Protein 2WW7 (pdb70)

B-factor: mean 8.44, std 6.2, range [2.0, 91.47]

Solvent-accessible surface area: 9216 Å² total

Structure (mmCIF, N/CA/C/O backbone):
data_2WW7
#
_entry.id   2WW7
#
_cell.length_a   27.730
_cell.length_b   28.500
_cell.length_c   48.755
_cell.angle_alpha   77.25
_cell.angle_beta   88.00
_cell.angle_gamma   69.45
#
_symmetry.space_group_name_H-M   'P 1'
#
loop_
_entity.id
_entity.type
_entity.pdbx_description
1 polymer FIBRITIN
2 water water
#
loop_
_atom_site.group_PDB
_atom_site.id
_atom_site.type_symbol
_atom_site.label_atom_id
_atom_site.label_alt_id
_atom_site.label_comp_id
_atom_site.label_asym_id
_atom_site.label_entity_id
_atom_site.label_seq_id
_atom_site.pdbx_PDB_ins_code
_atom_site.Cartn_x
_atom_site.Cartn_y
_atom_site.Cartn_z
_atom_site.occupancy
_atom_site.B_iso_or_equiv
_atom_site.auth_seq_id
_atom_site.auth_comp_id
_atom_site.auth_asym_id
_atom_site.auth_atom_id
_atom_site.pdbx_PDB_model_num
ATOM 51 N N . ILE A 1 2 ? 29.649 15.567 42.978 1.00 7.15 3 ILE A N 1
ATOM 52 C CA A ILE A 1 2 ? 29.469 16.875 43.600 0.50 6.05 3 ILE A CA 1
ATOM 53 C CA B ILE A 1 2 ? 29.510 16.844 43.672 0.50 6.52 3 ILE A CA 1
ATOM 54 C C . ILE A 1 2 ? 30.661 17.686 43.140 1.00 6.74 3 ILE A C 1
ATOM 55 O O . ILE A 1 2 ? 31.822 17.285 43.278 1.00 7.72 3 ILE A O 1
ATOM 85 N N . PRO A 1 3 ? 30.385 18.879 42.589 1.00 6.14 4 PRO A N 1
ATOM 86 C CA . PRO A 1 3 ? 31.454 19.764 42.136 1.00 6.05 4 PRO A CA 1
ATOM 87 C C . PRO A 1 3 ? 32.034 20.604 43.277 1.00 5.79 4 PRO A C 1
ATOM 88 O O . PRO A 1 3 ? 31.573 20.569 44.414 1.00 6.39 4 PRO A O 1
ATOM 99 N N . GLU A 1 4 ? 33.068 21.377 42.977 1.00 5.61 5 GLU A N 1
ATOM 100 C CA A GLU A 1 4 ? 33.592 22.323 43.947 0.90 5.09 5 GLU A CA 1
ATOM 101 C CA B GLU A 1 4 ? 33.625 22.318 43.947 0.10 6.70 5 GLU A CA 1
ATOM 102 C C . GLU A 1 4 ? 32.563 23.393 44.214 1.00 5.33 5 GLU A C 1
ATOM 103 O O . GLU A 1 4 ? 31.746 23.699 43.353 1.00 6.53 5 GLU A O 1
ATOM 124 N N . ALA A 1 5 ? 32.584 23.968 45.408 1.00 4.65 6 ALA A N 1
ATOM 125 C CA . ALA A 1 5 ? 31.781 25.129 45.737 1.00 4.42 6 ALA A CA 1
ATOM 126 C C . ALA A 1 5 ? 32.369 26.319 44.994 1.00 5.00 6 ALA A C 1
ATOM 127 O O . ALA A 1 5 ? 33.504 26.296 44.528 1.00 5.61 6 ALA A O 1
ATOM 134 N N . PRO A 1 6 ? 31.589 27.404 44.900 1.00 5.62 7 PRO A N 1
ATOM 135 C CA . PRO A 1 6 ? 32.160 28.650 44.361 1.00 6.60 7 PRO A CA 1
ATOM 136 C C . PRO A 1 6 ? 33.429 29.045 45.134 1.00 7.22 7 PRO A C 1
ATOM 137 O O . PRO A 1 6 ? 33.395 29.017 46.350 1.00 6.71 7 PRO A O 1
ATOM 148 N N . ARG A 1 7 ? 34.530 29.407 44.463 1.00 8.40 8 ARG A N 1
ATOM 149 C CA . ARG A 1 7 ? 35.829 29.656 45.093 1.00 8.19 8 ARG A CA 1
ATOM 150 C C . ARG A 1 7 ? 35.816 31.149 45.450 1.00 9.20 8 ARG A C 1
ATOM 151 O O . ARG A 1 7 ? 36.437 31.952 44.762 1.00 11.79 8 ARG A O 1
ATOM 172 N N A ASP A 1 8 ? 35.247 31.435 46.611 0.50 5.26 9 ASP A N 1
ATOM 173 N N B ASP A 1 8 ? 34.947 31.581 46.376 0.50 14.60 9 ASP A N 1
ATOM 174 C CA A ASP A 1 8 ? 35.080 32.811 47.026 0.50 4.49 9 ASP A CA 1
ATOM 175 C CA B ASP A 1 8 ? 34.450 32.900 46.820 0.50 11.48 9 ASP A CA 1
ATOM 176 C C A ASP A 1 8 ? 35.312 33.026 48.514 0.50 4.58 9 ASP A C 1
ATOM 177 C C B ASP A 1 8 ? 34.609 33.367 48.271 0.50 10.83 9 ASP A C 1
ATOM 178 O O A ASP A 1 8 ? 34.934 34.083 49.040 0.50 5.22 9 ASP A O 1
ATOM 179 O O B ASP A 1 8 ? 34.066 34.365 48.774 0.50 10.80 9 ASP A O 1
ATOM 216 N N . GLN A 1 10 ? 33.715 31.911 50.988 1.00 8.25 11 GLN A N 1
ATOM 217 C CA A GLN A 1 10 ? 32.521 31.766 51.820 0.65 6.51 11 GLN A CA 1
ATOM 218 C CA B GLN A 1 10 ? 32.544 31.746 51.839 0.35 7.60 11 GLN A CA 1
ATOM 219 C C . GLN A 1 10 ? 32.176 30.288 52.008 1.00 4.89 11 GLN A C 1
ATOM 220 O O . GLN A 1 10 ? 32.447 29.452 51.145 1.00 6.08 11 GLN A O 1
ATOM 246 N N . ALA A 1 11 ? 31.557 29.975 53.138 1.00 4.67 12 ALA A N 1
ATOM 247 C CA . ALA A 1 11 ? 31.146 28.610 53.446 1.00 4.18 12 ALA A CA 1
ATOM 248 C C . ALA A 1 11 ? 29.823 28.254 52.789 1.00 3.40 12 ALA A C 1
ATOM 249 O O . ALA A 1 11 ? 28.865 29.045 52.825 1.00 4.17 12 ALA A O 1
ATOM 256 N N . TYR A 1 12 ? 29.767 27.025 52.265 1.00 3.29 13 TYR A N 1
ATOM 257 C CA . TYR A 1 12 ? 28.617 26.462 51.593 1.00 3.54 13 TYR A CA 1
ATOM 258 C C . TYR A 1 12 ? 28.217 25.149 52.233 1.00 3.31 13 TYR A C 1
ATOM 259 O O . TYR A 1 12 ? 29.041 24.381 52.713 1.00 3.79 13 TYR A O 1
ATOM 277 N N . VAL A 1 13 ? 26.919 24.890 52.159 1.00 3.50 14 VAL 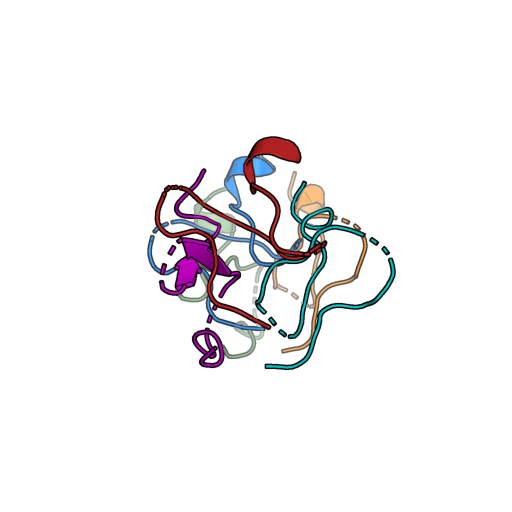A N 1
ATOM 278 C CA . VAL A 1 13 ? 26.307 23.617 52.508 1.00 3.71 14 VAL A CA 1
ATOM 279 C C . VAL A 1 13 ? 25.551 23.093 51.298 1.00 3.43 14 VAL A C 1
ATOM 280 O O . VAL A 1 13 ? 25.341 23.787 50.310 1.00 3.61 14 VAL A O 1
ATOM 293 N N . ARG A 1 14 ? 25.132 21.837 51.355 1.00 3.82 15 ARG A N 1
ATOM 294 C CA A ARG A 1 14 ? 24.424 21.232 50.237 0.70 3.44 15 ARG A CA 1
ATOM 295 C CA B ARG A 1 14 ? 24.439 21.199 50.254 0.30 4.00 15 ARG A CA 1
ATOM 296 C C . ARG A 1 14 ? 22.931 21.373 50.452 1.00 3.54 15 ARG A C 1
ATOM 297 O O . ARG A 1 14 ? 22.419 21.050 51.515 1.00 4.83 15 ARG A O 1
ATOM 337 N N . LYS A 1 15 ? 22.227 21.851 49.444 1.00 3.65 16 LYS A N 1
ATOM 338 C CA A LYS A 1 15 ? 20.767 22.003 49.469 0.70 3.23 16 LYS A CA 1
ATOM 339 C CA B LYS A 1 15 ? 20.769 22.043 49.443 0.30 5.08 16 LYS A CA 1
ATOM 340 C C . LYS A 1 15 ? 20.317 21.289 48.194 1.00 3.52 16 LYS A C 1
ATOM 341 O O . LYS A 1 15 ? 20.540 21.764 47.087 1.00 4.15 16 LYS A O 1
ATOM 402 N N . GLU A 1 18 ? 22.719 21.339 44.917 1.00 4.13 19 GLU A N 1
ATOM 403 C CA . GLU A 1 18 ? 23.417 22.592 44.750 1.00 4.10 19 GLU A CA 1
ATOM 404 C C . GLU A 1 18 ? 24.147 22.966 46.022 1.00 3.74 19 GLU A C 1
ATOM 405 O O . GLU A 1 18 ? 23.819 22.561 47.132 1.00 4.72 19 GLU A O 1
ATOM 417 N N . TRP A 1 19 ? 25.167 23.811 45.862 1.00 4.42 20 TRP A N 1
ATOM 418 C CA . TRP A 1 19 ? 25.852 24.459 46.971 1.00 4.19 20 TRP A CA 1
ATOM 419 C C . TRP A 1 19 ? 25.175 25.801 47.258 1.00 4.03 20 TRP A C 1
ATOM 420 O O . TRP A 1 19 ? 25.027 26.627 46.352 1.00 5.36 20 TRP A O 1
ATOM 441 N N . VAL A 1 20 ? 24.808 26.038 48.518 1.00 3.18 21 VAL A N 1
ATOM 442 C CA . VAL A 1 20 ? 24.133 27.250 48.957 1.00 3.88 21 VAL A CA 1
ATOM 443 C C . VAL A 1 20 ? 24.855 27.768 50.188 1.00 3.32 21 VAL A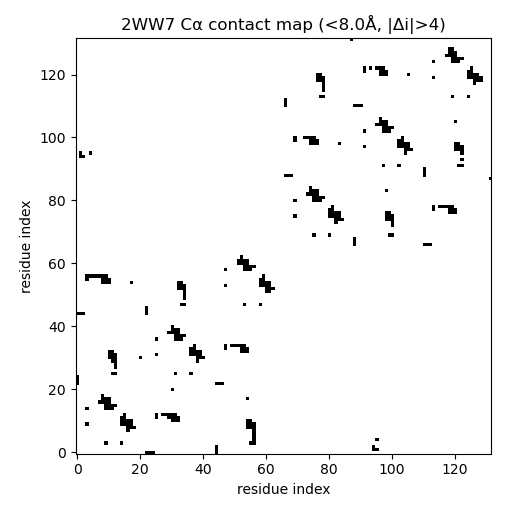 C 1
ATOM 444 O O . VAL A 1 20 ? 25.281 27.004 51.052 1.00 3.42 21 VAL A O 1
ATOM 457 N N . LEU A 1 21 ? 24.989 29.081 50.298 1.00 3.52 22 LEU A N 1
ATOM 458 C CA . LEU A 1 21 ? 25.737 29.676 51.391 1.00 3.73 22 LEU A CA 1
ATOM 459 C C . LEU A 1 21 ? 25.190 29.243 52.761 1.00 3.92 22 LEU A C 1
ATOM 460 O O . LEU A 1 21 ? 23.999 29.335 53.033 1.00 3.75 22 LEU A O 1
ATOM 476 N N . LEU A 1 22 ? 26.104 28.882 53.649 1.00 3.50 23 LEU A N 1
ATOM 477 C CA . LEU A 1 22 ? 25.764 28.574 55.030 1.00 3.72 23 LEU A CA 1
ATOM 478 C C . LEU A 1 22 ? 24.967 29.693 55.667 1.00 3.79 23 LEU A C 1
ATOM 479 O O . LEU A 1 22 ? 24.005 29.447 56.393 1.00 4.08 23 LEU A O 1
ATOM 495 N N . SER A 1 23 ? 25.375 30.934 55.435 1.00 3.97 24 SER A N 1
ATOM 496 C CA . SER A 1 23 ? 24.748 32.093 56.052 1.00 5.23 24 SER A CA 1
ATOM 497 C C . SER A 1 23 ? 23.255 32.203 55.757 1.00 6.00 24 SER A C 1
ATOM 498 O O . SER A 1 23 ? 22.528 32.756 56.581 1.00 8.51 24 SER A O 1
ATOM 506 N N . THR A 1 24 ? 22.805 31.638 54.637 1.00 4.43 25 THR A N 1
ATOM 507 C CA . THR A 1 24 ? 21.412 31.743 54.248 1.00 4.93 25 THR A CA 1
ATOM 508 C C . THR A 1 24 ? 20.503 30.863 55.096 1.00 4.84 25 THR A C 1
ATOM 509 O O . THR A 1 24 ? 19.285 30.947 54.923 1.00 5.53 25 THR A O 1
ATOM 520 N N . PHE A 1 25 ? 21.063 30.034 55.976 1.00 4.39 26 PHE A N 1
ATOM 521 C CA . PHE A 1 25 ? 20.295 29.114 56.794 1.00 4.60 26 PHE A CA 1
ATOM 522 C C . PHE A 1 25 ? 20.354 29.471 58.267 1.00 4.79 26 PHE A C 1
ATOM 523 O O . PHE A 1 25 ? 19.628 28.894 59.073 1.00 7.18 26 PHE A O 1
ATOM 540 N N . LEU A 1 26 ? 21.213 30.391 58.680 1.00 4.55 27 LEU A N 1
ATOM 541 C CA . LEU A 1 26 ? 21.467 30.668 60.089 1.00 4.45 27 LEU A CA 1
ATOM 542 C C . LEU A 1 26 ? 20.601 31.783 60.664 1.00 5.11 27 LEU A C 1
ATOM 543 O O . LEU A 1 26 ? 20.792 32.062 61.852 1.00 5.18 27 LEU A O 1
ATOM 588 N N . ILE B 1 2 ? 31.900 10.942 46.674 1.00 6.55 3 ILE B N 1
ATOM 589 C CA A ILE B 1 2 ? 30.884 11.448 47.571 0.70 4.80 3 ILE B CA 1
ATOM 590 C CA B ILE B 1 2 ? 30.878 11.470 47.568 0.30 6.73 3 ILE B CA 1
ATOM 591 C C . ILE B 1 2 ? 29.545 11.537 46.856 1.00 5.18 3 ILE B C 1
ATOM 592 O O . ILE B 1 2 ? 29.443 12.132 45.792 1.00 6.07 3 ILE B O 1
ATOM 622 N N . PRO B 1 3 ? 28.506 10.953 47.452 1.00 5.27 4 PRO B N 1
ATOM 623 C CA . PRO B 1 3 ? 27.187 10.970 46.854 1.00 5.99 4 PRO B CA 1
ATOM 624 C C . PRO B 1 3 ? 26.405 12.236 47.196 1.00 5.15 4 PRO B C 1
ATOM 625 O O . PRO B 1 3 ? 26.745 12.985 48.100 1.00 6.41 4 PRO B O 1
ATOM 636 N N . GLU B 1 4 ? 25.332 12.443 46.441 1.00 7.35 5 GLU B N 1
ATOM 637 C CA A GLU B 1 4 ? 24.428 13.573 46.657 0.70 6.81 5 GLU B CA 1
ATOM 638 C CA B GLU B 1 4 ? 24.467 13.600 46.671 0.30 7.09 5 GLU B CA 1
ATOM 639 C C . GLU B 1 4 ? 23.665 13.460 47.969 1.00 6.35 5 GLU B C 1
ATOM 640 O O . GLU B 1 4 ? 23.391 12.380 48.483 1.00 8.47 5 GLU B O 1
ATOM 662 N N . ALA B 1 5 ? 23.298 14.631 48.475 1.00 5.85 6 ALA B N 1
ATOM 663 C CA . ALA B 1 5 ? 22.419 14.752 49.636 1.00 5.29 6 ALA B CA 1
ATOM 664 C C . ALA B 1 5 ? 20.994 14.462 49.224 1.00 5.04 6 ALA B C 1
ATOM 665 O O . ALA B 1 5 ? 20.646 14.502 48.054 1.00 5.21 6 ALA B O 1
ATOM 672 N N . PRO B 1 6 ? 20.133 14.192 50.208 1.00 4.77 7 PRO B N 1
ATOM 673 C CA . PRO B 1 6 ? 18.734 13.962 49.889 1.00 5.02 7 PRO B CA 1
ATOM 674 C C . PRO B 1 6 ? 18.105 15.115 49.127 1.00 4.49 7 PRO B C 1
ATOM 675 O O . PRO B 1 6 ? 18.405 16.299 49.355 1.00 4.88 7 PRO B O 1
ATOM 686 N N . ARG B 1 7 ? 17.199 14.764 48.229 1.00 4.91 8 ARG B N 1
ATOM 687 C CA A ARG B 1 7 ? 16.533 15.749 47.386 0.70 4.94 8 ARG B CA 1
ATOM 688 C CA B ARG B 1 7 ? 16.502 15.708 47.350 0.30 6.47 8 ARG B CA 1
ATOM 689 C C . ARG B 1 7 ? 15.295 16.292 48.095 1.00 4.83 8 ARG B C 1
ATOM 690 O O . ARG B 1 7 ? 14.141 16.068 47.704 1.00 7.69 8 ARG B O 1
ATOM 730 N N . ASP B 1 8 ? 15.526 17.003 49.191 1.00 4.77 9 ASP B N 1
ATOM 731 C CA . ASP B 1 8 ? 14.450 17.467 50.054 1.00 4.48 9 ASP B CA 1
ATOM 732 C C . ASP B 1 8 ? 14.428 18.954 50.314 1.00 4.24 9 ASP B C 1
ATOM 733 O O . ASP B 1 8 ? 13.616 19.429 51.096 1.00 4.88 9 ASP B O 1
ATOM 752 N N . GLN B 1 10 ? 16.505 20.864 51.899 1.00 3.95 11 GLN B N 1
ATOM 753 C CA . GLN B 1 10 ? 17.064 21.265 53.157 1.00 3.76 11 GLN B CA 1
ATOM 754 C C . GLN B 1 10 ? 18.567 21.298 53.092 1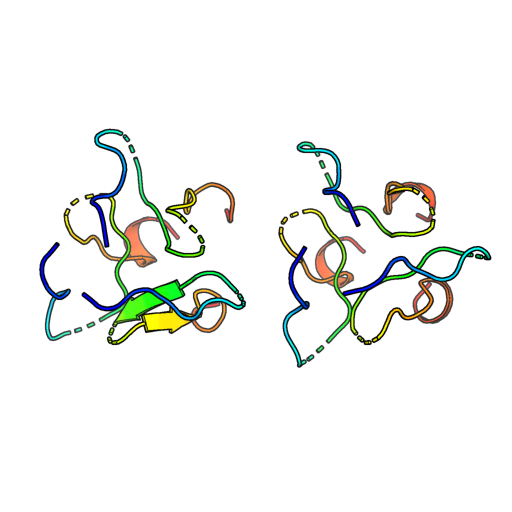.00 3.76 11 GLN B C 1
ATOM 755 O O . GLN B 1 10 ? 19.211 20.584 52.353 1.00 4.26 11 GLN B O 1
ATOM 769 N N . ALA B 1 11 ? 19.152 22.134 53.947 1.00 3.96 12 ALA B N 1
ATOM 770 C CA . ALA B 1 11 ? 20.609 22.220 54.084 1.00 3.62 12 ALA B CA 1
ATOM 771 C C . ALA B 1 11 ? 21.187 21.019 54.844 1.00 3.65 12 ALA B C 1
ATOM 772 O O . ALA B 1 11 ? 20.743 20.691 55.951 1.00 3.67 12 ALA B O 1
ATOM 779 N N . TYR B 1 12 ? 22.230 20.444 54.269 1.00 3.11 13 TYR B N 1
ATOM 780 C CA . TYR B 1 12 ? 23.018 19.353 54.879 1.00 3.39 13 TYR B CA 1
ATOM 781 C C . TYR B 1 12 ? 24.483 19.742 54.975 1.00 3.45 13 TYR B C 1
ATOM 782 O O . TYR B 1 12 ? 25.041 20.379 54.082 1.00 3.67 13 TYR B O 1
ATOM 800 N N . VAL B 1 13 ? 25.081 19.318 56.075 1.00 3.28 14 VAL B N 1
ATOM 801 C CA . VAL B 1 13 ? 26.526 19.347 56.286 1.00 3.29 14 VAL B CA 1
ATOM 802 C C . VAL B 1 13 ? 27.058 17.933 56.154 1.00 3.37 14 VAL B C 1
ATOM 803 O O . VAL B 1 13 ? 26.286 16.949 56.195 1.00 4.30 14 VAL B O 1
ATOM 816 N N . ARG B 1 14 ? 28.364 17.781 55.988 1.00 3.39 15 ARG B N 1
ATOM 817 C CA . ARG B 1 14 ? 28.983 16.478 55.808 1.00 3.34 15 ARG B CA 1
ATOM 818 C C . ARG B 1 14 ? 29.633 16.067 57.108 1.00 3.78 15 ARG B C 1
ATOM 819 O O . ARG B 1 14 ? 30.472 16.815 57.621 1.00 4.50 15 ARG B O 1
ATOM 840 N N . LYS B 1 15 ? 29.262 14.910 57.647 1.00 3.84 16 LYS B N 1
ATOM 841 C CA A LYS B 1 15 ? 29.770 14.479 58.944 0.70 3.66 16 LYS B CA 1
ATOM 842 C CA B LYS B 1 15 ? 29.734 14.464 58.962 0.30 4.68 16 LYS B CA 1
ATOM 843 C C . LYS B 1 15 ? 30.195 13.033 58.735 1.00 3.89 16 LYS B C 1
ATOM 844 O O . LYS B 1 15 ? 29.361 12.132 58.546 1.00 4.07 16 LYS B O 1
ATOM 905 N N . GLU B 1 18 ? 28.259 10.747 56.060 1.00 6.39 19 GLU B N 1
ATOM 906 C CA A GLU B 1 18 ? 26.832 11.022 56.092 0.80 7.15 19 GLU B CA 1
ATOM 907 C CA B GLU B 1 18 ? 26.827 11.004 56.055 0.20 6.98 19 GLU B CA 1
ATOM 908 C C . GLU B 1 18 ? 26.559 12.485 55.825 1.00 5.95 19 GLU B C 1
ATOM 909 O O . GLU B 1 18 ? 27.324 13.378 56.226 1.00 7.22 19 GLU B O 1
ATOM 931 N N . TRP B 1 19 ? 25.446 12.737 55.136 1.00 5.06 20 TRP B N 1
ATOM 932 C CA . TRP B 1 19 ? 24.858 14.076 55.082 1.00 5.05 20 TRP B CA 1
ATOM 933 C C . TRP B 1 19 ? 23.939 14.176 56.290 1.00 4.89 20 TRP B C 1
ATOM 934 O O . TRP B 1 19 ? 23.055 13.335 56.466 1.00 6.89 20 TRP B O 1
ATOM 955 N N . VAL B 1 20 ? 24.147 15.194 57.117 1.00 4.52 21 VAL B N 1
ATOM 956 C CA . VAL B 1 20 ? 23.371 15.424 58.330 1.00 4.28 21 VAL B CA 1
ATOM 957 C C . VAL B 1 20 ? 22.699 16.795 58.209 1.00 4.27 21 VAL B C 1
ATOM 958 O O . VAL B 1 20 ? 23.331 17.766 57.763 1.00 4.02 21 VAL B O 1
ATOM 971 N N . LEU B 1 21 ? 21.423 16.876 58.583 1.00 3.94 22 LEU B N 1
ATOM 972 C CA . LEU B 1 21 ? 20.738 18.157 58.482 1.00 3.54 22 LEU B CA 1
ATOM 973 C C . LEU B 1 21 ? 21.417 19.212 59.326 1.00 3.42 22 LEU B C 1
ATOM 974 O O . LEU B 1 21 ? 21.677 19.031 60.512 1.00 4.25 22 LEU B O 1
ATOM 990 N N . LEU B 1 22 ? 21.676 20.363 58.716 1.00 3.65 23 LEU B N 1
ATOM 991 C CA . LEU B 1 22 ? 22.238 21.502 59.427 1.00 3.81 23 LEU B CA 1
ATOM 992 C C . LEU B 1 22 ? 21.394 21.879 60.638 1.00 3.79 23 LEU B C 1
ATOM 993 O O . LEU B 1 22 ? 21.928 22.274 61.671 1.00 4.37 23 LEU B O 1
ATOM 1009 N N . SER B 1 23 ? 20.069 21.746 60.503 1.00 3.93 24 SER B N 1
ATOM 1010 C CA . SER B 1 23 ? 19.197 22.173 61.591 1.00 4.41 24 SER B CA 1
ATOM 1011 C C . SER B 1 23 ? 19.428 21.419 62.900 1.00 4.50 24 SER B C 1
ATOM 1012 O O . SER B 1 23 ? 19.050 21.924 63.951 1.00 5.25 24 SER B O 1
ATOM 1020 N N . THR B 1 24 ? 20.015 20.225 62.860 1.00 4.46 25 THR B N 1
ATOM 1021 C CA . THR B 1 24 ? 20.305 19.441 64.065 1.00 5.62 25 THR B CA 1
ATOM 1022 C C . THR B 1 24 ? 21.377 20.091 64.929 1.00 4.98 25 THR B C 1
ATOM 1023 O O . THR B 1 24 ? 21.545 19.691 66.082 1.00 6.59 25 THR B O 1
ATOM 1034 N N . PHE B 1 25 ? 22.090 21.082 64.385 1.00 5.06 26 PHE B N 1
ATOM 1035 C CA . PHE B 1 25 ? 23.122 21.853 65.083 1.00 6.06 26 PHE B CA 1
ATOM 1036 C C . PHE B 1 25 ? 22.581 23.166 65.607 1.00 7.17 26 PHE B C 1
ATOM 1037 O O . PHE B 1 25 ? 23.338 23.904 66.242 1.00 8.57 26 PHE B O 1
ATOM 1054 N N . LEU B 1 26 ? 21.304 23.461 65.389 1.00 6.43 27 LEU B N 1
ATOM 1055 C CA . LEU B 1 26 ? 20.627 24.730 65.642 1.00 7.20 27 LEU B CA 1
ATOM 1056 C C . LEU B 1 26 ? 19.459 24.563 66.618 1.00 7.16 27 LEU B C 1
ATOM 1057 O O . LEU B 1 26 ? 19.042 25.593 67.147 1.00 9.24 27 LEU B O 1
ATOM 1102 N N . ILE C 1 2 ? 36.018 16.633 44.515 1.00 8.34 3 ILE C N 1
ATOM 1103 C CA A ILE C 1 2 ? 36.071 16.813 45.950 0.80 6.97 3 ILE C CA 1
ATOM 1104 C CA B ILE C 1 2 ? 35.951 16.809 45.958 0.20 9.51 3 ILE C CA 1
ATOM 1105 C C . ILE C 1 2 ? 36.037 15.429 46.619 1.00 6.52 3 ILE C C 1
ATOM 1106 O O . ILE C 1 2 ? 35.350 14.510 46.165 1.00 8.75 3 ILE C O 1
ATOM 1136 N N . PRO C 1 3 ? 36.829 15.258 47.674 1.00 5.62 4 PRO C N 1
ATOM 1137 C CA . PRO C 1 3 ? 36.918 13.996 48.391 1.00 6.16 4 PRO C CA 1
ATOM 1138 C C . PRO C 1 3 ? 35.895 13.915 49.513 1.00 5.08 4 PRO C C 1
ATOM 1139 O O . PRO C 1 3 ? 35.265 14.900 49.874 1.00 5.63 4 PRO C O 1
ATOM 1150 N N . GLU C 1 4 ? 35.723 12.711 50.057 1.00 4.86 5 GLU C N 1
ATOM 1151 C CA . GLU C 1 4 ? 35.006 12.522 51.311 1.00 4.39 5 GLU C CA 1
ATOM 1152 C C . GLU C 1 4 ? 35.655 13.399 52.369 1.00 3.84 5 GLU C C 1
ATOM 1153 O O . GLU C 1 4 ? 36.850 13.672 52.355 1.00 5.23 5 GLU C O 1
ATOM 1165 N N . ALA C 1 5 ? 34.853 13.842 53.325 1.00 3.97 6 ALA C N 1
ATOM 1166 C CA . ALA C 1 5 ? 35.294 14.564 54.501 1.00 3.91 6 ALA C CA 1
ATOM 1167 C C . ALA C 1 5 ? 36.100 13.618 55.415 1.00 3.64 6 ALA C C 1
ATOM 1168 O O . ALA C 1 5 ? 35.994 12.392 55.302 1.00 4.11 6 ALA C O 1
ATOM 1175 N N . PRO C 1 6 ? 36.886 14.177 56.343 1.00 3.91 7 PRO C N 1
ATOM 1176 C CA . PRO C 1 6 ? 37.572 13.347 57.325 1.00 4.19 7 PRO C CA 1
ATOM 1177 C C . PRO C 1 6 ? 36.641 12.369 58.025 1.00 4.41 7 PRO C C 1
ATOM 1178 O O . PRO C 1 6 ? 35.513 12.727 58.350 1.00 4.22 7 PRO C O 1
ATOM 1189 N N . ARG C 1 7 ? 37.097 11.148 58.275 1.00 4.25 8 ARG C N 1
ATOM 1190 C CA . ARG C 1 7 ? 36.296 10.123 58.958 1.00 3.84 8 ARG C CA 1
ATOM 1191 C C . ARG C 1 7 ? 36.456 10.286 60.461 1.00 3.53 8 ARG C C 1
ATOM 1192 O O . ARG C 1 7 ? 36.996 9.435 61.143 1.00 4.51 8 ARG C O 1
ATOM 1213 N N . ASP C 1 8 ? 35.938 11.397 60.976 1.00 3.52 9 ASP C N 1
ATOM 1214 C CA . ASP C 1 8 ? 36.276 11.861 62.322 1.00 3.63 9 ASP C CA 1
ATOM 1215 C C . ASP C 1 8 ? 35.082 12.263 63.165 1.00 3.21 9 ASP C C 1
ATOM 1216 O O . ASP C 1 8 ? 35.287 12.783 64.281 1.00 3.91 9 ASP C O 1
ATOM 1235 N N . GLN C 1 10 ? 33.017 14.689 62.901 1.00 2.90 11 GLN C N 1
ATOM 1236 C CA . GLN C 1 10 ? 32.778 16.117 62.988 1.00 3.18 11 GLN C CA 1
ATOM 1237 C C . GLN C 1 10 ? 32.067 16.589 61.726 1.00 3.02 11 GLN C C 1
ATOM 1238 O O . GLN C 1 10 ? 32.342 16.118 60.630 1.00 3.38 11 GLN C O 1
ATOM 1252 N N . ALA C 1 11 ? 31.197 17.581 61.882 1.00 2.89 12 ALA C N 1
ATOM 1253 C CA . ALA C 1 11 ? 30.527 18.191 60.736 1.00 3.41 12 ALA C CA 1
ATOM 1254 C C . ALA C 1 11 ? 31.428 19.198 60.046 1.00 3.09 12 ALA C C 1
ATOM 1255 O O . ALA C 1 11 ? 32.082 20.046 60.711 1.00 3.44 12 ALA C O 1
ATOM 1262 N N . TYR C 1 12 ? 31.394 19.165 58.720 1.00 2.75 13 TYR C N 1
ATOM 1263 C CA . TYR C 1 12 ? 32.126 20.085 57.864 1.00 3.26 13 TYR C CA 1
ATOM 1264 C C . TYR C 1 12 ? 31.195 20.761 56.863 1.00 3.03 13 TYR C C 1
ATOM 1265 O O . TYR C 1 12 ? 30.175 20.203 56.423 1.00 3.49 13 TYR C O 1
ATOM 1283 N N . VAL C 1 13 ? 31.611 21.979 56.516 1.00 3.29 14 VAL C N 1
ATOM 1284 C CA . VAL C 1 13 ? 31.046 22.745 55.408 1.00 3.09 14 VAL C CA 1
ATOM 1285 C C . VAL C 1 13 ? 32.152 22.892 54.348 1.00 3.15 14 VAL C C 1
ATOM 1286 O O . VAL C 1 13 ? 33.315 22.569 54.586 1.00 3.67 14 VAL C O 1
ATOM 1299 N N . ARG C 1 14 ? 31.797 23.404 53.179 1.00 3.33 15 ARG C N 1
ATOM 1300 C CA . ARG C 1 14 ? 32.727 23.525 52.078 1.00 3.07 15 ARG C CA 1
ATOM 1301 C C . ARG C 1 14 ? 33.092 24.985 51.864 1.00 3.58 15 ARG C C 1
ATOM 1302 O O . ARG C 1 14 ? 32.236 25.853 51.817 1.00 4.39 15 ARG C O 1
ATOM 1323 N N . LYS C 1 15 ? 34.386 25.275 51.739 1.00 3.50 16 LYS C N 1
ATOM 1324 C CA A LYS C 1 15 ? 34.821 26.643 51.544 0.70 4.14 16 LYS C CA 1
ATOM 1325 C CA B LYS C 1 15 ? 34.851 26.655 51.579 0.30 5.13 16 LYS C CA 1
ATOM 1326 C C . LYS C 1 15 ? 36.069 26.593 50.672 1.00 4.39 16 LYS C C 1
ATOM 1327 O O . LYS C 1 15 ? 37.058 25.958 51.026 1.00 6.00 16 LYS C O 1
ATOM 1413 N N A GLU C 1 18 ? 38.480 23.641 50.583 0.70 6.79 19 GLU C N 1
ATOM 1414 N N B GLU C 1 18 ? 38.456 23.240 50.098 0.30 4.25 19 GLU C N 1
ATOM 1415 C CA A GLU C 1 18 ? 38.570 22.945 51.863 0.70 5.12 19 GLU C CA 1
ATOM 1416 C CA B GLU C 1 18 ? 38.532 22.326 51.234 0.30 2.84 19 GLU C CA 1
ATOM 1417 C C A GLU C 1 18 ? 37.223 22.391 52.338 0.70 3.48 19 GLU C C 1
ATOM 1418 C C B GLU C 1 18 ? 37.287 22.195 52.099 0.30 4.27 19 GLU C C 1
ATOM 1419 O O A GLU C 1 18 ? 36.183 22.983 52.106 0.70 3.31 19 GLU C O 1
ATOM 1420 O O B GLU C 1 18 ? 36.338 22.937 51.882 0.30 5.99 19 GLU C O 1
ATOM 1443 N N . TRP C 1 19 ? 37.312 21.273 53.058 1.00 3.56 20 TRP C N 1
ATOM 1444 C CA . TRP C 1 19 ? 36.316 21.016 54.108 1.00 3.34 20 TRP C CA 1
ATOM 1445 C C . TRP C 1 19 ? 36.768 21.794 55.346 1.00 3.65 20 TRP C C 1
ATOM 1446 O O . TRP C 1 19 ? 37.929 21.649 55.769 1.00 4.56 20 TRP C O 1
ATOM 1467 N N . VAL C 1 20 ? 35.860 22.566 55.914 1.00 3.28 21 VAL C N 1
ATOM 1468 C CA . VAL C 1 20 ? 36.106 23.405 57.090 1.00 4.39 21 VAL C CA 1
ATOM 1469 C C . VAL C 1 20 ? 35.117 23.018 58.182 1.00 3.30 21 VAL C C 1
ATOM 1470 O O . VAL C 1 20 ? 33.932 22.786 57.904 1.00 3.71 21 VAL C O 1
ATOM 1483 N N . LEU C 1 21 ? 35.568 22.931 59.417 1.00 3.69 22 LEU C N 1
ATOM 1484 C CA . LEU C 1 21 ? 34.680 22.506 60.494 1.00 3.93 22 LEU C CA 1
ATOM 1485 C C . LEU C 1 21 ? 33.525 23.487 60.696 1.00 3.84 22 LEU C C 1
ATOM 1486 O O . LEU C 1 21 ? 33.688 24.706 60.803 1.00 4.61 22 LEU C O 1
ATOM 1502 N N . LEU C 1 22 ? 32.321 22.926 60.827 1.00 3.85 23 LEU C N 1
ATOM 1503 C CA . LEU C 1 22 ? 31.159 23.714 61.177 1.00 4.03 23 LEU C CA 1
ATOM 1504 C C . LEU C 1 22 ? 31.354 24.431 62.517 1.00 4.40 23 LEU C C 1
ATOM 1505 O O . LEU C 1 22 ? 30.872 25.543 62.709 1.00 5.38 23 LEU C O 1
ATOM 1521 N N . SER C 1 23 ? 32.066 23.784 63.444 1.00 4.98 24 SER C N 1
ATOM 1522 C CA . SER C 1 23 ? 32.332 24.370 64.753 1.00 6.30 24 SER C CA 1
ATOM 1523 C C . SER C 1 23 ? 33.220 25.603 64.731 1.00 7.11 24 SER C C 1
ATOM 1524 O O . SER C 1 23 ? 33.346 26.290 65.750 1.00 11.13 24 SER C O 1
ATOM 1532 N N . THR C 1 24 ? 33.852 25.911 63.604 1.00 6.86 25 THR C N 1
ATOM 1533 C CA . THR C 1 24 ? 34.511 27.195 63.472 1.00 7.87 25 THR C CA 1
ATOM 1534 C C . THR C 1 24 ? 33.549 28.350 63.207 1.00 7.68 25 THR C C 1
ATOM 1535 O O . THR C 1 24 ? 33.958 29.505 63.339 1.00 11.09 25 THR C O 1
ATOM 1546 N N . PHE C 1 25 ? 32.301 28.040 62.876 1.00 6.20 26 PHE C N 1
ATOM 1547 C CA . PHE C 1 25 ? 31.235 29.003 62.666 1.00 6.65 26 PHE C CA 1
ATOM 1548 C C . PHE C 1 25 ? 30.233 29.127 63.802 1.00 6.50 26 PHE C C 1
ATOM 1549 O O . PHE C 1 25 ? 29.767 30.228 64.103 1.00 8.13 26 PHE C O 1
ATOM 1566 N N . LEU C 1 26 ? 29.854 27.999 64.388 1.00 7.61 27 LEU C N 1
ATOM 1567 C CA . LEU C 1 26 ? 28.824 27.935 65.401 1.00 8.06 27 LEU C CA 1
ATOM 1568 C C . LEU C 1 26 ? 29.409 27.915 66.797 1.00 12.48 27 LEU C C 1
ATOM 1569 O O . LEU C 1 26 ? 28.754 27.398 67.701 1.00 18.26 27 LEU C O 1
ATOM 1614 N N . ILE D 1 2 ? 19.905 25.168 18.517 1.00 3.95 3 ILE D N 1
ATOM 1615 C CA . ILE D 1 2 ? 19.805 26.360 19.360 1.00 3.99 3 ILE D CA 1
ATOM 1616 C C . ILE D 1 2 ? 20.581 27.501 18.707 1.00 4.01 3 ILE D C 1
ATOM 1617 O O . ILE D 1 2 ? 21.747 27.343 18.354 1.00 4.41 3 ILE D O 1
ATOM 1633 N N . PRO D 1 3 ? 19.965 28.676 18.559 1.00 3.65 4 PRO D N 1
ATOM 1634 C CA . PRO D 1 3 ? 20.668 29.843 18.038 1.00 4.10 4 PRO D CA 1
ATOM 1635 C C . PRO D 1 3 ? 21.432 30.547 19.142 1.00 3.53 4 PRO D C 1
ATOM 1636 O O . PRO D 1 3 ? 21.247 30.297 20.337 1.00 3.94 4 PRO D O 1
ATOM 1647 N N . GLU D 1 4 ? 22.259 31.509 18.753 1.00 3.96 5 GLU D N 1
ATOM 1648 C CA . GLU D 1 4 ? 22.733 32.488 19.709 1.00 3.86 5 GLU D CA 1
ATOM 1649 C C . GLU D 1 4 ? 21.555 33.240 20.304 1.00 4.17 5 GLU D C 1
ATOM 1650 O O . GLU D 1 4 ? 20.505 33.398 19.678 1.00 4.51 5 GLU D O 1
ATOM 1662 N N . ALA D 1 5 ? 21.743 33.723 21.541 1.00 4.25 6 ALA D N 1
ATOM 1663 C CA . ALA D 1 5 ? 20.794 34.588 22.201 1.00 4.38 6 ALA D CA 1
ATOM 1664 C C . ALA D 1 5 ? 20.821 35.970 21.548 1.00 4.58 6 ALA D C 1
ATOM 1665 O O . ALA D 1 5 ? 21.706 36.299 20.745 1.00 4.54 6 ALA D O 1
ATOM 1672 N N . PRO D 1 6 ? 19.821 36.797 21.845 1.00 4.28 7 PRO D N 1
ATOM 1673 C CA . PRO D 1 6 ? 19.776 38.122 21.245 1.00 4.96 7 PRO D CA 1
ATOM 1674 C C . PRO D 1 6 ? 21.049 38.917 21.485 1.00 5.17 7 PRO D C 1
ATOM 1675 O O . PRO D 1 6 ? 21.651 38.830 22.557 1.00 5.45 7 PRO D O 1
ATOM 1686 N N . ARG D 1 7 ? 21.435 39.723 20.502 1.00 5.59 8 ARG D N 1
ATOM 1687 C CA A ARG D 1 7 ? 22.631 40.552 20.565 0.50 6.16 8 ARG D CA 1
ATOM 1688 C CA B ARG D 1 7 ? 22.628 40.563 20.545 0.50 6.15 8 ARG D CA 1
ATOM 1689 C C . ARG D 1 7 ? 22.268 41.847 21.277 1.00 6.53 8 ARG D C 1
ATOM 1690 O O . ARG D 1 7 ? 22.147 42.911 20.690 1.00 8.16 8 ARG D O 1
ATOM 1730 N N . ASP D 1 8 ? 22.090 41.737 22.587 1.00 6.18 9 ASP D N 1
ATOM 1731 C CA . ASP D 1 8 ? 21.518 42.828 23.363 1.00 6.25 9 ASP D CA 1
ATOM 1732 C C . ASP D 1 8 ? 22.072 43.037 24.753 1.00 6.80 9 ASP D C 1
ATOM 1733 O O . ASP D 1 8 ? 21.584 43.899 25.503 1.00 7.64 9 ASP D O 1
ATOM 1752 N N . GLN D 1 10 ? 21.767 41.387 27.378 1.00 7.16 11 GLN D N 1
ATOM 1753 C CA . GLN D 1 10 ? 20.845 40.935 28.436 1.00 6.40 11 GLN D CA 1
ATOM 1754 C C . GLN D 1 10 ? 21.018 39.423 28.612 1.00 6.02 11 GLN D C 1
ATOM 1755 O O . GLN D 1 10 ? 21.530 38.698 27.765 1.00 5.46 11 GLN D O 1
ATOM 1769 N N . ALA D 1 11 ? 20.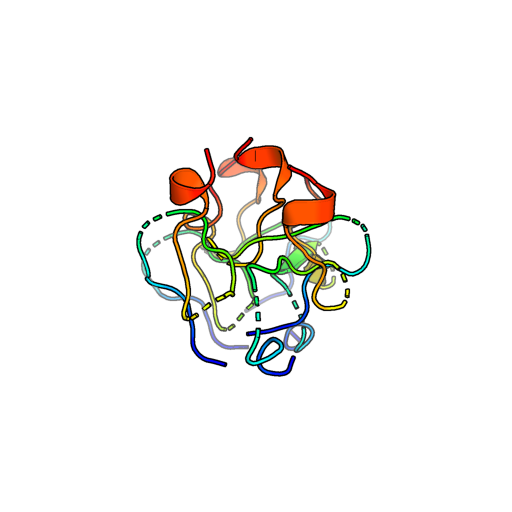616 38.936 29.779 1.00 5.99 12 ALA D N 1
ATOM 1770 C CA . ALA D 1 11 ? 20.779 37.523 30.167 1.00 5.40 12 ALA D CA 1
ATOM 1771 C C . ALA D 1 11 ? 19.562 36.674 29.860 1.00 4.70 12 ALA D C 1
ATOM 1772 O O . ALA D 1 11 ? 18.453 37.095 30.198 1.00 4.98 12 ALA D O 1
ATOM 1779 N N . TYR D 1 12 ? 19.768 35.494 29.265 1.00 4.24 13 TYR D N 1
ATOM 1780 C CA . TYR D 1 12 ? 18.719 34.615 28.793 1.00 3.85 13 TYR D CA 1
ATOM 1781 C C . TYR D 1 12 ? 18.860 33.200 29.321 1.00 4.21 13 TYR D C 1
ATOM 1782 O O . TYR D 1 12 ? 19.940 32.668 29.518 1.00 4.31 13 TYR D O 1
ATOM 1800 N N . VAL D 1 13 ? 17.707 32.564 29.484 1.00 3.99 14 VAL D N 1
ATOM 1801 C CA . VAL D 1 13 ? 17.532 31.154 29.780 1.00 3.97 14 VAL D CA 1
ATOM 1802 C C . VAL D 1 13 ? 16.757 30.511 28.639 1.00 3.83 14 VAL D C 1
ATOM 1803 O O . VAL D 1 13 ? 16.155 31.190 27.812 1.00 4.20 14 VAL D O 1
ATOM 1816 N N . ARG D 1 14 ? 16.754 29.186 28.593 1.00 4.05 15 ARG D N 1
ATOM 1817 C CA A ARG D 1 14 ? 16.031 28.504 27.531 0.70 4.04 15 ARG D CA 1
ATOM 1818 C CA B ARG D 1 14 ? 16.071 28.468 27.544 0.30 5.07 15 ARG D CA 1
ATOM 1819 C C . ARG D 1 14 ? 14.701 28.042 28.081 1.00 3.92 15 ARG D C 1
ATOM 1820 O O . ARG D 1 14 ? 14.632 27.462 29.165 1.00 6.44 15 ARG D O 1
ATOM 1860 N N . LYS D 1 15 ? 13.623 28.274 27.352 1.00 4.65 16 LYS D N 1
ATOM 1861 C CA . LYS D 1 15 ? 12.259 27.904 27.717 1.00 5.12 16 LYS D CA 1
ATOM 1862 C C . LYS D 1 15 ? 11.678 27.205 26.494 1.00 4.86 16 LYS D C 1
ATOM 1863 O O . LYS D 1 15 ? 11.406 27.875 25.492 1.00 4.86 16 LYS D O 1
ATOM 1907 N N . GLU D 1 18 ? 13.062 28.456 22.845 1.00 5.10 19 GLU D N 1
ATOM 1908 C CA A GLU D 1 18 ? 13.245 29.892 22.789 0.50 5.32 19 GLU D CA 1
ATOM 1909 C CA B GLU D 1 18 ? 13.204 29.900 22.821 0.50 5.34 19 GLU D CA 1
ATOM 1910 C C . GLU D 1 18 ? 14.176 30.368 23.884 1.00 4.81 19 GLU D C 1
ATOM 1911 O O . GLU D 1 18 ? 14.257 29.764 24.944 1.00 5.03 19 GLU D O 1
ATOM 1933 N N . TRP D 1 19 ? 14.880 31.458 23.611 1.00 4.59 20 TRP D N 1
ATOM 1934 C CA . TRP D 1 19 ? 15.579 32.188 24.662 1.00 4.51 20 TRP D CA 1
ATOM 1935 C C . TRP D 1 19 ? 14.601 33.206 25.256 1.00 4.10 20 TRP D C 1
ATOM 1936 O O . TRP D 1 19 ? 13.973 33.951 24.493 1.00 5.46 20 TRP D O 1
ATOM 1957 N N . VAL D 1 20 ? 14.524 33.279 26.583 1.00 3.54 21 VAL D N 1
ATOM 1958 C CA . VAL D 1 20 ? 13.677 34.227 27.284 1.00 3.97 21 VAL D CA 1
ATOM 1959 C C . VAL D 1 20 ? 14.521 34.879 28.374 1.00 3.91 21 VAL D C 1
ATOM 1960 O O . VAL D 1 20 ? 15.376 34.231 28.976 1.00 3.94 21 VAL D O 1
ATOM 1973 N N . LEU D 1 21 ? 14.299 36.162 28.633 1.00 4.45 22 LEU D N 1
ATOM 1974 C CA . LEU D 1 21 ? 15.073 36.874 29.624 1.00 4.22 22 LEU D CA 1
ATOM 1975 C C . LEU D 1 21 ? 15.021 36.166 30.980 1.00 4.91 22 LEU D C 1
ATOM 1976 O O . LEU D 1 21 ? 13.951 35.822 31.491 1.00 5.06 22 LEU D O 1
ATOM 1992 N N . LEU D 1 22 ? 16.184 35.982 31.602 1.00 4.15 23 LEU D N 1
ATOM 1993 C CA . LEU D 1 22 ? 16.261 35.524 32.978 1.00 4.58 23 LEU D CA 1
ATOM 1994 C C . LEU D 1 22 ? 15.345 36.312 33.892 1.00 4.87 23 LEU D C 1
ATOM 1995 O O . LEU D 1 22 ? 14.654 35.724 34.726 1.00 5.66 23 LEU D O 1
ATOM 2011 N N . SER D 1 23 ? 15.371 37.637 33.750 1.00 5.10 24 SER D N 1
ATOM 2012 C CA . SER D 1 23 ? 14.635 38.471 34.700 1.00 6.25 24 SER D CA 1
ATOM 2013 C C . SER D 1 23 ? 13.127 38.275 34.649 1.00 6.51 24 SER D C 1
ATOM 2014 O O . SER D 1 23 ? 12.473 38.638 35.627 1.00 8.66 24 SER D O 1
ATOM 2022 N N . THR D 1 24 ? 12.616 37.704 33.563 1.00 6.34 25 THR D N 1
ATOM 2023 C CA . THR D 1 24 ? 11.206 37.394 33.488 1.00 7.34 25 THR D CA 1
ATOM 2024 C C . THR D 1 24 ? 10.759 36.464 34.602 1.00 7.84 25 THR D C 1
ATOM 2025 O O . THR D 1 24 ? 9.604 36.486 35.019 1.00 9.85 25 THR D O 1
ATOM 2036 N N . PHE D 1 25 ? 11.679 35.636 35.092 1.00 7.45 26 PHE D N 1
ATOM 2037 C CA . PHE D 1 25 ? 11.402 34.576 36.062 1.00 9.92 26 PHE D CA 1
ATOM 2038 C C . PHE D 1 25 ? 11.828 34.952 37.495 1.00 11.23 26 PHE D C 1
ATOM 2039 O O . PHE D 1 25 ? 11.478 34.204 38.414 1.00 16.34 26 PHE D O 1
ATOM 2056 N N . LEU D 1 26 ? 12.553 36.056 37.694 1.00 11.62 27 LEU D N 1
ATOM 2057 C CA . LEU D 1 26 ? 13.148 36.443 38.977 1.00 13.37 27 LEU D CA 1
ATOM 2058 C C . LEU D 1 26 ? 12.213 37.224 39.890 1.00 14.80 27 LEU D C 1
ATOM 2059 O O . LEU D 1 26 ? 12.439 37.239 41.101 1.00 18.08 27 LEU D O 1
ATOM 2104 N N . ILE E 1 2 ? 26.165 26.467 19.482 1.00 9.30 3 ILE E N 1
ATOM 2105 C CA . ILE E 1 2 ? 26.435 26.952 20.823 1.00 8.62 3 ILE E CA 1
ATOM 2106 C C . ILE E 1 2 ? 27.442 26.015 21.492 1.00 7.36 3 ILE E C 1
ATOM 2107 O O . ILE E 1 2 ? 27.186 24.826 21.584 1.00 7.27 3 ILE E O 1
ATOM 2123 N N . PRO E 1 3 ? 28.598 26.488 21.997 1.00 8.72 4 PRO E N 1
ATOM 2124 C CA . PRO E 1 3 ? 29.511 25.585 22.701 1.00 8.72 4 PRO E CA 1
ATOM 2125 C C . PRO E 1 3 ? 28.907 25.088 24.003 1.00 7.12 4 PRO E C 1
ATOM 2126 O O . PRO E 1 3 ? 28.066 25.779 24.599 1.00 7.61 4 PRO E O 1
ATOM 2137 N N . GLU E 1 4 ? 29.295 23.880 24.413 1.00 7.53 5 GLU E N 1
ATOM 2138 C CA . GLU E 1 4 ? 28.899 23.453 25.753 1.00 7.49 5 GLU E CA 1
ATOM 2139 C C . GLU E 1 4 ? 29.367 24.451 26.808 1.00 6.54 5 GLU E C 1
ATOM 2140 O O . GLU E 1 4 ? 30.393 25.099 26.632 1.00 7.51 5 GLU E O 1
ATOM 2152 N N . ALA E 1 5 ? 28.635 24.531 27.915 1.00 6.84 6 ALA E N 1
ATOM 2153 C CA . ALA E 1 5 ? 29.035 25.333 29.064 1.00 5.97 6 ALA E CA 1
ATOM 2154 C C . ALA E 1 5 ? 30.294 24.758 29.739 1.00 5.96 6 ALA E C 1
ATOM 2155 O O . ALA E 1 5 ? 30.616 23.580 29.524 1.00 7.04 6 ALA E O 1
ATOM 2162 N N . PRO E 1 6 ? 30.971 25.597 30.539 1.00 5.90 7 PRO E N 1
ATOM 2163 C CA . PRO E 1 6 ? 32.123 25.066 31.299 1.00 6.19 7 PRO E CA 1
ATOM 2164 C C . PRO E 1 6 ? 31.737 23.842 32.111 1.00 6.60 7 PRO E C 1
ATOM 2165 O O . PRO E 1 6 ? 30.708 23.869 32.785 1.00 9.25 7 PRO E O 1
ATOM 2176 N N . ARG E 1 7 ? 32.577 22.817 32.099 1.00 5.92 8 ARG E N 1
ATOM 2177 C CA A ARG E 1 7 ? 32.274 21.572 32.789 0.70 5.62 8 ARG E CA 1
ATOM 2178 C CA B ARG E 1 7 ? 32.240 21.572 32.792 0.30 10.43 8 ARG E CA 1
ATOM 2179 C C . ARG E 1 7 ? 32.723 21.586 34.240 1.00 7.30 8 ARG E C 1
ATOM 2180 O O . ARG E 1 7 ? 33.486 20.710 34.669 1.00 8.54 8 ARG E O 1
ATOM 2220 N N . ASP E 1 8 ? 32.257 22.604 34.970 1.00 7.01 9 ASP E N 1
ATOM 2221 C CA . ASP E 1 8 ? 32.718 22.851 36.321 1.00 6.84 9 ASP E CA 1
ATOM 2222 C C . A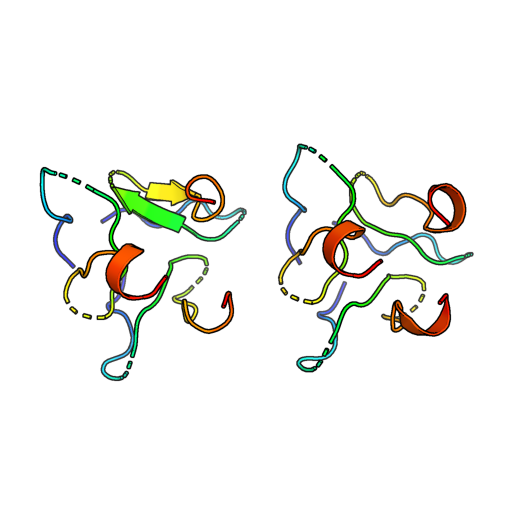SP E 1 8 ? 31.652 22.654 37.402 1.00 6.01 9 ASP E C 1
ATOM 2223 O O . ASP E 1 8 ? 31.975 22.806 38.565 1.00 8.11 9 ASP E O 1
ATOM 2242 N N . GLN E 1 10 ? 28.950 24.530 37.836 0.50 4.83 11 GLN E N 1
ATOM 2243 C CA A GLN E 1 10 ? 28.233 25.775 38.101 0.50 6.85 11 G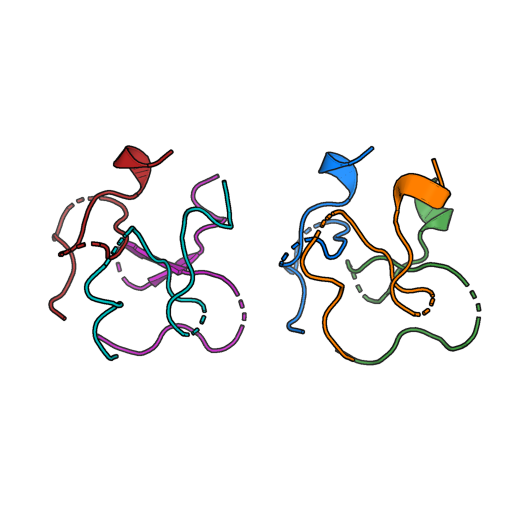LN E CA 1
ATOM 2244 C CA B GLN E 1 10 ? 28.235 25.767 38.094 0.50 6.94 11 GLN E CA 1
ATOM 2245 C C . GLN E 1 10 ? 27.150 25.943 37.038 1.00 6.43 11 GLN E C 1
ATOM 2246 O O . GLN E 1 10 ? 27.188 25.387 35.920 1.00 7.08 11 GLN E O 1
ATOM 2271 N N . ALA E 1 11 ? 26.134 26.732 37.357 1.00 6.45 12 ALA E N 1
ATOM 2272 C CA . ALA E 1 11 ? 25.020 27.014 36.449 1.00 5.28 12 ALA E CA 1
ATOM 2273 C C . ALA E 1 11 ? 25.331 28.270 35.653 1.00 4.98 12 ALA E C 1
ATOM 2274 O O . ALA E 1 11 ? 25.796 29.273 36.213 1.00 5.72 12 ALA E O 1
ATOM 2281 N N . TYR E 1 12 ? 25.030 28.192 34.358 1.00 4.15 13 TYR E N 1
ATOM 2282 C CA . TYR E 1 12 ? 25.275 29.255 33.420 1.00 4.95 13 TYR E CA 1
ATOM 2283 C C . TYR E 1 12 ? 24.003 29.664 32.675 1.00 4.44 13 TYR E C 1
ATOM 2284 O O . TYR E 1 12 ? 23.130 28.828 32.377 1.00 4.68 13 TYR E O 1
ATOM 2302 N N . VAL E 1 13 ? 23.959 30.949 32.367 1.00 4.42 14 VAL E N 1
ATOM 2303 C CA . VAL E 1 13 ? 22.980 31.550 31.488 1.00 5.24 14 VAL E CA 1
ATOM 2304 C C . VAL E 1 13 ? 23.718 32.149 30.296 1.00 4.20 14 VAL E C 1
ATOM 2305 O O . VAL E 1 13 ? 24.946 32.259 30.286 1.00 5.65 14 VAL E O 1
ATOM 2318 N N . ARG E 1 14 ? 22.978 32.556 29.274 1.00 4.14 15 ARG E N 1
ATOM 2319 C CA . ARG E 1 14 ? 23.577 33.064 28.046 1.00 4.29 15 ARG E CA 1
ATOM 2320 C C . ARG E 1 14 ? 23.405 34.575 27.982 1.00 4.31 15 ARG E C 1
ATOM 2321 O O . ARG E 1 14 ? 22.324 35.092 28.215 1.00 5.82 15 ARG E O 1
ATOM 2342 N N . LYS E 1 15 ? 24.465 35.322 27.699 1.00 4.79 16 LYS E N 1
ATOM 2343 C CA . LYS E 1 15 ? 24.426 36.777 27.651 1.00 5.17 16 LYS E CA 1
ATOM 2344 C C . LYS E 1 15 ? 25.174 37.198 26.388 1.00 5.25 16 LYS E C 1
ATOM 2345 O O . LYS E 1 15 ? 26.379 37.009 26.313 1.00 6.94 16 LYS E O 1
ATOM 2389 N N . GLU E 1 18 ? 28.095 34.602 24.921 1.00 8.97 19 GLU E N 1
ATOM 2390 C CA A GLU E 1 18 ? 28.878 33.910 25.922 0.50 10.98 19 GLU E CA 1
ATOM 2391 C CA B GLU E 1 18 ? 28.879 33.966 25.949 0.50 6.92 19 GLU E CA 1
ATOM 2392 C C . GLU E 1 18 ? 27.988 33.348 27.025 1.00 6.96 19 GLU E C 1
ATOM 2393 O O . GLU E 1 18 ? 26.862 33.760 27.281 1.00 7.64 19 GLU E O 1
ATOM 2415 N N . TRP E 1 19 ? 28.562 32.362 27.703 1.00 6.41 20 TRP E N 1
ATOM 2416 C CA . TRP E 1 19 ? 28.013 31.789 28.917 1.00 6.33 20 TRP E CA 1
ATOM 2417 C C . TRP E 1 19 ? 28.533 32.610 30.101 1.00 6.05 20 TRP E C 1
ATOM 2418 O O . TRP E 1 19 ? 29.735 32.904 30.227 1.00 7.89 20 TRP E O 1
ATOM 2439 N N . VAL E 1 20 ? 27.647 32.975 31.025 1.00 6.13 21 VAL E N 1
ATOM 2440 C CA . VAL E 1 20 ? 27.962 33.736 32.232 1.00 6.02 21 VAL E CA 1
ATOM 2441 C C . VAL E 1 20 ? 27.334 33.003 33.404 1.00 5.72 21 VAL E C 1
ATOM 2442 O O . VAL E 1 20 ? 26.208 32.512 33.343 1.00 5.86 21 VAL E O 1
ATOM 2455 N N . LEU E 1 21 ? 28.052 32.959 34.513 1.00 7.38 22 LEU E N 1
ATOM 2456 C CA . LEU E 1 21 ? 27.537 32.318 35.695 1.00 7.00 22 LEU E CA 1
ATOM 2457 C C . LEU E 1 21 ? 26.209 32.934 36.165 1.00 7.09 22 LEU E C 1
ATOM 2458 O O . LEU E 1 21 ? 26.109 34.154 36.309 1.00 7.99 22 LEU E O 1
ATOM 2474 N N . LEU E 1 22 ? 25.232 32.069 36.435 1.00 6.76 23 LEU E N 1
ATOM 2475 C CA . LEU E 1 22 ? 23.959 32.496 36.980 1.00 6.83 23 LEU E CA 1
ATOM 2476 C C . LEU E 1 22 ? 24.196 33.319 38.248 1.00 7.13 23 LEU E C 1
ATOM 2477 O O . LEU E 1 22 ? 23.543 34.324 38.495 1.00 8.02 23 LEU E O 1
ATOM 2493 N N . SER E 1 23 ? 25.141 32.905 39.084 1.00 6.77 24 SER E N 1
ATOM 2494 C CA . SER E 1 23 ? 25.347 33.546 40.365 1.00 6.82 24 SER E CA 1
ATOM 2495 C C . SER E 1 23 ? 25.876 34.965 40.257 1.00 7.73 24 SER E C 1
ATOM 2496 O O . SER E 1 23 ? 25.722 35.755 41.202 1.00 8.24 24 SER E O 1
ATOM 2504 N N A THR E 1 24 ? 26.430 35.315 39.095 0.70 7.70 25 THR E N 1
ATOM 2505 N N B THR E 1 24 ? 26.604 35.455 39.253 0.30 13.06 25 THR E N 1
ATOM 2506 C CA A THR E 1 24 ? 26.952 36.664 38.904 0.70 8.92 25 THR E CA 1
ATOM 2507 C CA B THR E 1 24 ? 27.185 36.806 39.196 0.30 16.66 25 THR E CA 1
ATOM 2508 C C A THR E 1 24 ? 25.800 37.658 38.814 0.70 6.67 25 THR E C 1
ATOM 2509 C C B THR E 1 24 ? 26.291 37.868 39.838 0.30 18.09 25 THR E C 1
ATOM 2510 O O A THR E 1 24 ? 26.038 38.857 39.027 0.70 8.67 25 THR E O 1
ATOM 2511 O O B THR E 1 24 ? 26.623 38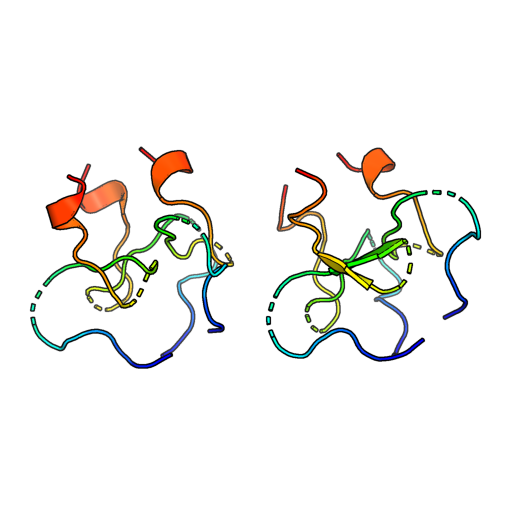.757 40.622 0.30 26.76 25 THR E O 1
ATOM 2532 N N A PHE E 1 25 ? 24.607 37.141 38.516 0.80 7.91 26 PHE E N 1
ATOM 2533 N N B PHE E 1 25 ? 25.066 37.630 39.375 0.20 13.69 26 PHE E N 1
ATOM 2534 C CA A PHE E 1 25 ? 23.422 37.958 38.333 0.80 7.45 26 PHE E CA 1
ATOM 2535 C CA B PHE E 1 25 ? 23.751 38.194 39.655 0.20 18.15 26 PHE E CA 1
ATOM 2536 C C A PHE E 1 25 ? 22.722 38.218 39.651 0.80 6.12 26 PHE E C 1
ATOM 2537 C C B PHE E 1 25 ? 23.134 38.046 41.048 0.20 16.98 26 PHE E C 1
ATOM 2538 O O A PHE E 1 25 ? 21.855 39.087 39.655 0.80 9.19 26 PHE E O 1
ATOM 2539 O O B PHE E 1 25 ? 22.846 39.099 41.618 0.20 19.11 26 PHE E O 1
ATOM 2572 N N A LEU E 1 26 ? 23.088 37.559 40.746 0.60 5.72 27 LEU E N 1
ATOM 2573 N N B LEU E 1 26 ? 22.897 36.885 41.655 0.40 15.64 27 LEU E N 1
ATOM 2574 C CA A LEU E 1 26 ? 22.490 37.899 42.024 0.60 6.08 27 LEU E CA 1
ATOM 2575 C CA B LEU E 1 26 ? 22.280 36.969 42.969 0.40 16.67 27 LEU E CA 1
ATOM 2576 C C A LEU E 1 26 ? 22.739 39.358 42.421 0.60 6.06 27 LEU E C 1
ATOM 2577 C C B LEU E 1 26 ? 22.557 38.451 43.182 0.40 18.87 27 LEU E C 1
ATOM 2578 O O A LEU E 1 26 ? 21.787 40.016 42.872 0.60 7.99 27 LEU E O 1
ATOM 2579 O O B LEU E 1 26 ? 21.697 39.240 42.787 0.40 26.34 27 LEU E O 1
ATOM 2662 N N . ILE F 1 2 ? 24.875 21.937 21.679 1.00 7.05 3 ILE F N 1
ATOM 2663 C CA . ILE F 1 2 ? 24.152 21.412 22.838 1.00 8.61 3 ILE F CA 1
ATOM 2664 C C . ILE F 1 2 ? 22.737 21.104 22.404 1.00 5.66 3 ILE F C 1
ATOM 2665 O O . ILE F 1 2 ? 22.199 21.758 21.521 1.00 6.84 3 ILE F O 1
ATOM 2681 N N . PRO F 1 3 ? 22.114 20.082 22.982 1.00 6.07 4 PRO F N 1
ATOM 2682 C CA . PRO F 1 3 ? 20.749 19.753 22.640 1.00 5.47 4 PRO F CA 1
ATOM 2683 C C . PRO F 1 3 ? 19.779 20.789 23.192 1.00 4.82 4 PRO F C 1
ATOM 2684 O O . PRO F 1 3 ? 20.066 21.508 24.131 1.00 5.78 4 PRO F O 1
ATOM 2695 N N . GLU F 1 4 ? 18.607 20.801 22.579 1.00 5.08 5 GLU F N 1
ATOM 2696 C CA . GLU F 1 4 ? 17.497 21.598 23.085 1.00 4.96 5 GLU F CA 1
ATOM 2697 C C . GLU F 1 4 ? 17.118 21.189 24.503 1.00 4.73 5 GLU F C 1
ATOM 2698 O O . GLU F 1 4 ? 17.256 20.042 24.903 1.00 5.73 5 GLU F O 1
ATOM 2710 N N . ALA F 1 5 ? 16.617 22.156 25.248 1.00 4.98 6 ALA F N 1
ATOM 2711 C CA . ALA F 1 5 ? 15.989 21.928 26.549 1.00 4.82 6 ALA F CA 1
ATOM 2712 C C . ALA F 1 5 ? 14.698 21.141 26.327 1.00 4.64 6 ALA F C 1
ATOM 2713 O O . ALA F 1 5 ? 14.152 21.102 25.230 1.00 4.95 6 ALA F O 1
ATOM 2720 N N . PRO F 1 6 ? 14.188 20.514 27.379 1.00 5.04 7 PRO F N 1
ATOM 2721 C CA . PRO F 1 6 ? 12.933 19.773 27.206 1.00 6.32 7 PRO F CA 1
ATOM 2722 C C . PRO F 1 6 ? 11.801 20.629 26.667 1.00 6.19 7 PRO F C 1
ATOM 2723 O O . PRO F 1 6 ? 11.716 21.830 26.964 1.00 6.41 7 PRO F O 1
ATOM 2734 N N A ARG F 1 7 ? 10.932 19.980 25.895 0.50 5.77 8 ARG F N 1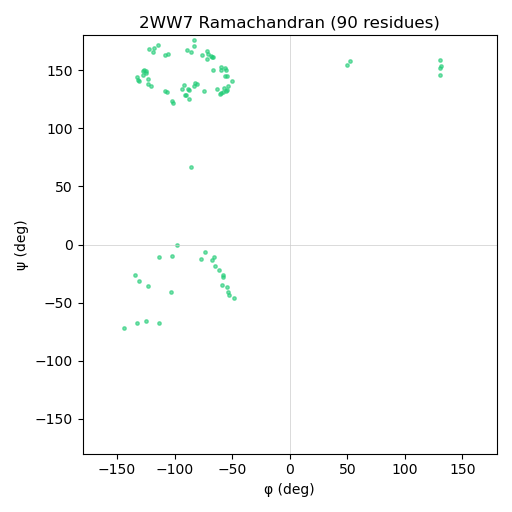
ATOM 2735 N N B ARG F 1 7 ? 10.928 19.977 25.896 0.50 6.97 8 ARG F N 1
ATOM 2736 C CA A ARG F 1 7 ? 9.805 20.703 25.311 0.50 5.80 8 ARG F CA 1
ATOM 2737 C CA B ARG F 1 7 ? 9.773 20.649 25.293 0.50 7.12 8 ARG F CA 1
ATOM 2738 C C A ARG F 1 7 ? 8.642 20.711 26.294 0.50 6.03 8 ARG F C 1
ATOM 2739 C C B ARG F 1 7 ? 8.650 20.666 26.326 0.50 7.35 8 ARG F C 1
ATOM 2740 O O A ARG F 1 7 ? 7.613 20.058 26.132 0.50 8.83 8 ARG F O 1
ATOM 2741 O O B ARG F 1 7 ? 7.646 19.958 26.222 0.50 10.23 8 ARG F O 1
ATOM 2782 N N . ASP F 1 8 ? 8.838 21.478 27.360 1.00 5.51 9 ASP F N 1
ATOM 2783 C CA . ASP F 1 8 ? 7.957 21.474 28.520 1.00 6.17 9 ASP F CA 1
ATOM 2784 C C . ASP F 1 8 ? 7.529 22.837 29.031 1.00 5.81 9 ASP F C 1
ATOM 2785 O O . ASP F 1 8 ? 6.901 22.907 30.071 1.00 6.09 9 ASP F O 1
ATOM 2804 N N . GLN F 1 10 ? 9.077 25.155 30.453 1.00 5.71 11 GLN F N 1
ATOM 2805 C CA . GLN F 1 10 ? 9.740 25.605 31.666 1.00 4.87 11 GLN F CA 1
ATOM 2806 C C . GLN F 1 10 ? 11.122 26.173 31.350 1.00 4.46 11 GLN F C 1
ATOM 2807 O O . GLN F 1 10 ? 11.757 25.778 30.386 1.00 5.02 11 GLN F O 1
ATOM 2821 N N . ALA F 1 11 ? 11.591 27.103 32.166 1.00 4.64 12 ALA F N 1
ATOM 2822 C CA . ALA F 1 11 ? 12.914 27.725 31.994 1.00 4.42 12 ALA F CA 1
ATOM 2823 C C . ALA F 1 11 ? 14.026 26.865 32.597 1.00 4.20 12 ALA F C 1
ATOM 2824 O O . ALA F 1 11 ? 13.915 26.363 33.707 1.00 4.98 12 ALA F O 1
ATOM 2831 N N . TYR F 1 12 ? 15.111 26.760 31.844 1.00 3.88 13 TYR F N 1
ATOM 2832 C CA . TYR F 1 12 ? 16.319 26.003 32.184 1.00 3.92 13 TYR F CA 1
ATOM 2833 C C . TYR F 1 12 ? 17.587 26.840 32.060 1.00 3.84 13 TYR F C 1
ATOM 2834 O O . TYR F 1 12 ? 17.706 27.692 31.193 1.00 3.74 13 TYR F O 1
ATOM 2852 N N . VAL F 1 13 ? 18.507 26.510 32.963 1.00 3.48 14 VAL F N 1
ATOM 2853 C CA . VAL F 1 13 ? 19.897 26.950 32.896 1.00 3.49 14 VAL F CA 1
ATOM 2854 C C . VAL F 1 13 ? 20.782 25.774 32.540 1.00 3.88 14 VAL F C 1
ATOM 2855 O O . VAL F 1 13 ? 20.360 24.633 32.634 1.00 5.14 14 VAL F O 1
ATOM 2868 N N . ARG F 1 14 ? 22.013 26.038 32.106 1.00 4.59 15 ARG F N 1
ATOM 2869 C CA . ARG F 1 14 ? 22.932 24.976 31.701 1.00 4.82 15 ARG F CA 1
ATOM 2870 C C . ARG F 1 14 ? 23.928 24.718 32.833 1.00 4.97 15 ARG F C 1
ATOM 2871 O O . ARG F 1 14 ? 24.646 25.611 33.285 1.00 6.79 15 ARG F O 1
ATOM 2892 N N . LYS F 1 15 ? 23.952 23.469 33.299 1.00 6.31 16 LYS F N 1
ATOM 2893 C CA . LYS F 1 15 ? 24.815 23.037 34.395 1.00 6.41 16 LYS F CA 1
ATOM 2894 C C . LYS F 1 15 ? 25.635 21.895 33.855 1.00 6.33 16 LYS F C 1
ATOM 2895 O O . LYS F 1 15 ? 25.093 20.834 33.616 1.00 6.40 16 LYS F O 1
ATOM 2939 N N . GLU F 1 18 ? 24.016 19.319 31.234 1.00 7.62 19 GLU F N 1
ATOM 2940 C CA . GLU F 1 18 ? 22.602 19.082 31.437 1.00 7.39 19 GLU F CA 1
ATOM 2941 C C . GLU F 1 18 ? 21.884 20.429 31.549 1.00 5.06 19 GLU F C 1
ATOM 2942 O O . GLU F 1 18 ? 22.433 21.432 31.965 1.00 7.05 19 GLU F O 1
ATOM 2954 N N . TRP F 1 19 ? 20.604 20.382 31.202 1.00 5.86 20 TRP F N 1
ATOM 2955 C CA . TRP F 1 19 ? 19.667 21.459 31.473 1.00 5.15 20 TRP F CA 1
ATOM 2956 C C . TRP F 1 19 ? 19.042 21.193 32.842 1.00 5.98 20 TRP F C 1
ATOM 2957 O O . TRP F 1 19 ? 18.515 20.098 33.060 1.00 7.93 20 TRP F O 1
ATOM 2978 N N . VAL F 1 20 ? 19.075 22.210 33.695 1.00 5.22 21 VAL F N 1
ATOM 2979 C CA A VAL F 1 20 ? 18.472 22.113 35.018 0.70 5.11 21 VAL F CA 1
ATOM 2980 C CA B VAL F 1 20 ? 18.478 22.118 35.027 0.30 5.84 21 VAL F CA 1
ATOM 2981 C C . VAL F 1 20 ? 17.482 23.259 35.166 1.00 5.08 21 VAL F C 1
ATOM 2982 O O . VAL F 1 20 ? 17.708 24.355 34.719 1.00 4.28 21 VAL F O 1
ATOM 3006 N N . LEU F 1 21 ? 16.359 22.961 35.813 1.00 7.30 22 LEU F N 1
ATOM 3007 C CA . LEU F 1 21 ? 15.291 23.931 35.947 1.00 6.95 22 LEU F CA 1
ATOM 3008 C C . LEU F 1 21 ? 15.763 25.163 36.683 1.00 7.09 22 LEU F C 1
ATOM 3009 O O . LEU F 1 21 ? 16.319 25.094 37.780 1.00 9.44 22 LEU F O 1
ATOM 3025 N N . LEU F 1 22 ? 15.490 26.320 36.079 1.00 5.63 23 LEU F N 1
ATOM 3026 C CA . LEU F 1 22 ? 15.793 27.574 36.762 1.00 6.63 23 LEU F CA 1
ATOM 3027 C C . LEU F 1 22 ? 15.022 27.622 38.092 1.00 8.79 23 LEU F C 1
ATOM 3028 O O . LEU F 1 22 ? 15.614 28.137 39.043 1.00 10.61 23 LEU F O 1
ATOM 3044 N N A SER F 1 23 ? 13.798 27.074 38.083 0.60 7.68 24 SER F N 1
ATOM 3045 N N B SER F 1 23 ? 13.800 27.170 38.326 0.40 12.15 24 SER F N 1
ATOM 3046 C CA A SER F 1 23 ? 12.864 27.011 39.224 0.60 4.31 24 SER F CA 1
ATOM 3047 C CA B SER F 1 23 ? 13.354 27.528 39.668 0.40 9.04 24 SER F CA 1
ATOM 3048 C C A SER F 1 23 ? 13.491 26.352 40.454 0.60 4.41 24 SER F C 1
ATOM 3049 C C B SER F 1 23 ? 14.201 27.086 40.868 0.40 8.81 24 SER F C 1
ATOM 3050 O O A SER F 1 23 ? 13.181 26.671 41.596 0.60 4.83 24 SER F O 1
ATOM 3051 O O B SER F 1 23 ? 14.082 27.590 41.983 0.40 8.93 24 SER F O 1
ATOM 3066 N N A THR F 1 24 ? 14.381 25.388 40.244 0.60 5.40 25 THR F N 1
ATOM 3067 N N B THR F 1 24 ? 15.100 26.127 40.667 0.40 6.42 25 THR F N 1
ATOM 3068 C CA A THR F 1 24 ? 15.085 24.697 41.310 0.60 6.21 25 THR F CA 1
ATOM 3069 C CA B THR F 1 24 ? 15.923 25.649 41.761 0.40 6.60 25 THR F CA 1
ATOM 3070 C C A THR F 1 24 ? 16.069 25.625 42.024 0.60 8.32 25 THR F C 1
ATOM 3071 C C B THR F 1 24 ? 16.930 26.638 42.340 0.40 7.52 25 THR F C 1
ATOM 3072 O O A THR F 1 24 ? 16.523 25.202 43.084 0.60 8.99 25 THR F O 1
ATOM 3073 O O B THR F 1 24 ? 17.419 26.361 43.428 0.40 7.37 25 THR F O 1
ATOM 3094 N N A PHE F 1 25 ? 16.351 26.813 41.493 0.60 6.23 26 PHE F N 1
ATOM 3095 N N B PHE F 1 25 ? 17.209 27.722 41.626 0.40 6.24 26 PHE F N 1
ATOM 3096 C CA A PHE F 1 25 ? 17.223 27.797 42.102 0.60 7.30 26 PHE F CA 1
ATOM 3097 C CA B PHE F 1 25 ? 18.147 28.774 42.029 0.40 6.10 26 PHE F CA 1
ATOM 3098 C C A PHE F 1 25 ? 16.380 28.910 42.721 0.60 7.10 26 PHE F C 1
ATOM 3099 C C B PHE F 1 25 ? 17.413 30.015 42.518 0.40 8.10 26 PHE F C 1
ATOM 3100 O O A PHE F 1 25 ? 17.013 29.870 43.169 0.60 9.80 26 PHE F O 1
ATOM 3101 O O B PHE F 1 25 ? 18.038 30.986 42.931 0.40 9.34 26 PHE F O 1
ATOM 3134 N N A LEU F 1 26 ? 15.050 28.826 42.763 0.60 6.21 27 LEU F N 1
ATOM 3135 N N B LEU F 1 26 ? 16.084 29.996 42.476 0.40 8.56 27 LEU F N 1
ATOM 3136 C CA A LEU F 1 26 ? 14.148 29.887 43.217 0.60 6.39 27 LEU F CA 1
ATOM 3137 C CA B LEU F 1 26 ? 15.120 30.994 42.915 0.40 12.55 27 LEU F CA 1
ATOM 3138 C C A LEU F 1 26 ? 13.389 29.515 44.490 0.60 6.13 27 LEU F C 1
ATOM 3139 C C B LEU F 1 26 ? 14.714 30.373 44.256 0.40 14.00 27 LEU F C 1
ATOM 3140 O O A LEU F 1 26 ? 12.767 30.451 45.004 0.60 8.80 27 LEU F O 1
ATOM 3141 O O B LEU F 1 26 ? 13.638 30.561 44.817 0.40 18.78 27 LEU F O 1
#

Sequence (132 aa):
IIPEEAPRDDQQAYVRRKKEWVLLSTFLIIPEEAPRRDQAYVRKKEEWVLLSTFLIIPEAPRDQAYVRKKEEWVLLSTFLIPEAPRRDQAYVRRKEEWVLLSTFLIPEAPRRDQQAYVRKEEWVLLSTTFFLLIPEAPRRDQAYVRKEWVVLLSSTTFFLL

Organism: NCBI:txid10664

Radius of gyration: 16.86 Å; Cα contacts (8 Å, |Δi|>4): 231; chains: 6; bounding box: 31×33×48 Å

Foldseek 3Di:
DDDQPPPADFDPVNTDHPVVVD/DDDDDPPADFDPPVTDHPVVVD/DDDDDPPADFDDVVTDHPVVPD/DDDDDPPADFDPVVTDHPVVVD/DDDDPPPADWDDVVTDHPPVPD/DDDDDPPADFDPPVTDHVVVVD

Secondary structure (DSSP, 8-state):
--PPP----EEE--EEEGGGG-/-PPPP----EEE--EEEGGGG-/-PPPP----EEE--EEEGGGT-/-PPPP----EEE--EEEGGGG-/-PPPP----EEE--EEEGGGG-/-PPPP----EEE--EEEGGGG-

InterPro domains:
  IPR012473 Fibritin C-terminal [PF07921] (373-482)
  IPR012473 Fibritin C-terminal [PR01880] (372-398)
  IPR012473 Fibritin C-terminal [PR01880] (399-420)
  IPR012473 Fibritin C-terminal [PR01880] (421-442)
  IPR012473 Fibritin C-terminal [PR01880] (443-462)
  IPR012473 Fibritin C-terminal [PR01880] (463-484)